Protein AF-A0A7C1U8Z0-F1 (afdb_monomer_lite)

Foldseek 3Di:
DPDPDDDPLCPDPLNVVVCVVCVVPPDDDLVVSCVVSVHDPVVSVVSVVSVVVVD

Radius of gyration: 12.09 Å; chains: 1; bounding box: 22×37×21 Å

pLDDT: mean 91.33, std 11.65, range [44.59, 98.25]

Secondary structure (DSSP, 8-state):
-------TTTTSHHHHHHHHHHTT-S---HHHHHHHHT--HHHHHHHHHHHHTT-

Structure (mmCIF, N/CA/C/O backbone):
data_AF-A0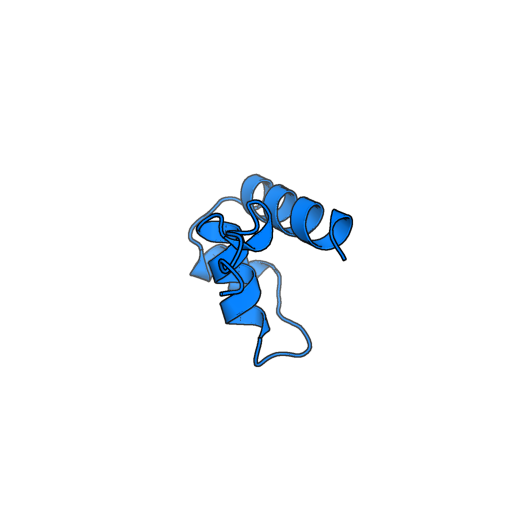A7C1U8Z0-F1
#
_entry.id   AF-A0A7C1U8Z0-F1
#
loop_
_atom_site.group_PDB
_atom_site.id
_atom_site.type_symbol
_atom_site.label_atom_id
_atom_site.label_alt_id
_atom_site.label_comp_id
_atom_site.label_asym_id
_atom_site.label_entity_id
_a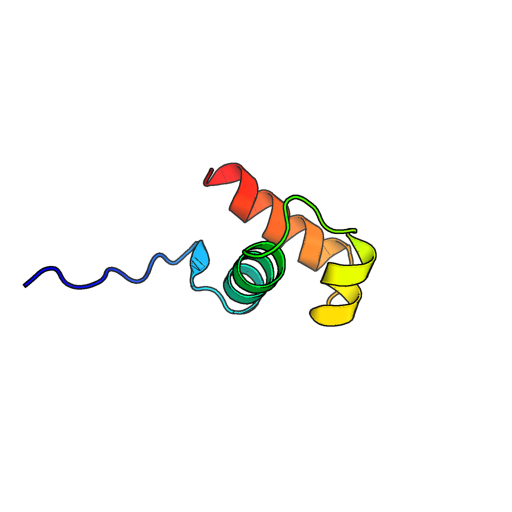tom_site.label_seq_id
_atom_site.pdbx_PDB_ins_code
_atom_site.Cartn_x
_atom_site.Cartn_y
_atom_site.Cartn_z
_atom_site.occupancy
_atom_site.B_iso_or_equiv
_atom_site.auth_seq_id
_atom_site.auth_comp_id
_atom_site.auth_asym_id
_atom_site.auth_atom_id
_atom_site.pdbx_PDB_model_num
ATOM 1 N N . MET A 1 1 ? 11.758 -29.234 8.065 1.00 44.59 1 MET A N 1
ATOM 2 C CA . MET A 1 1 ? 10.799 -28.575 7.158 1.00 44.59 1 MET A CA 1
ATOM 3 C C . MET A 1 1 ? 10.533 -27.202 7.738 1.00 44.59 1 MET A C 1
ATOM 5 O O . MET A 1 1 ? 9.988 -27.129 8.829 1.00 44.59 1 MET A O 1
ATOM 9 N N . THR A 1 2 ? 11.040 -26.140 7.118 1.00 47.72 2 THR A N 1
ATOM 10 C CA . THR A 1 2 ? 10.807 -24.768 7.584 1.00 47.72 2 THR A CA 1
ATOM 11 C C . THR A 1 2 ? 9.368 -24.409 7.246 1.00 47.72 2 THR A C 1
ATOM 13 O O . THR A 1 2 ? 9.045 -24.165 6.088 1.00 47.72 2 THR A O 1
ATOM 16 N N . THR A 1 3 ? 8.480 -24.469 8.230 1.00 54.62 3 THR A N 1
ATOM 17 C CA . THR A 1 3 ? 7.114 -23.963 8.107 1.00 54.62 3 THR A CA 1
ATOM 18 C C . THR A 1 3 ? 7.221 -22.491 7.717 1.00 54.62 3 THR A C 1
ATOM 20 O O . THR A 1 3 ? 7.717 -21.700 8.516 1.00 54.62 3 THR A O 1
ATOM 23 N N . SER A 1 4 ? 6.838 -22.127 6.487 1.00 65.19 4 SER A N 1
ATOM 24 C CA . SER A 1 4 ? 6.714 -20.722 6.090 1.00 65.19 4 SER A CA 1
ATOM 25 C C . SER A 1 4 ? 5.767 -20.047 7.072 1.00 65.19 4 SER A C 1
ATOM 27 O O . SER A 1 4 ? 4.560 -20.284 7.043 1.00 65.19 4 SER A O 1
ATOM 29 N N . ALA A 1 5 ? 6.327 -19.279 8.002 1.00 78.38 5 ALA A N 1
ATOM 30 C CA . ALA A 1 5 ? 5.543 -18.550 8.973 1.00 78.38 5 ALA A CA 1
ATOM 31 C C . ALA A 1 5 ? 4.797 -17.441 8.228 1.00 78.38 5 ALA A C 1
ATOM 33 O O . ALA A 1 5 ? 5.405 -16.638 7.520 1.00 78.38 5 ALA A O 1
ATOM 34 N N . ILE A 1 6 ? 3.473 -17.422 8.364 1.00 83.62 6 ILE A N 1
ATOM 35 C CA . ILE A 1 6 ? 2.659 -16.312 7.881 1.00 83.62 6 ILE A CA 1
ATOM 36 C C . ILE A 1 6 ? 2.978 -15.116 8.771 1.00 83.62 6 ILE A C 1
ATOM 38 O O . ILE A 1 6 ? 2.548 -15.047 9.921 1.00 83.62 6 ILE A O 1
ATOM 42 N N . ASP A 1 7 ? 3.759 -14.182 8.244 1.00 88.69 7 ASP A N 1
ATOM 43 C CA . ASP A 1 7 ? 3.994 -12.908 8.903 1.00 88.69 7 ASP A CA 1
ATOM 44 C C . ASP A 1 7 ? 2.710 -12.070 8.857 1.00 88.69 7 ASP A C 1
ATOM 46 O O . ASP A 1 7 ? 2.298 -11.573 7.807 1.00 88.69 7 ASP A O 1
ATOM 50 N N . SER A 1 8 ? 2.070 -11.928 10.016 1.00 89.19 8 SER A N 1
ATOM 51 C CA . SER A 1 8 ? 0.829 -11.172 10.171 1.00 89.19 8 SER A CA 1
ATOM 52 C C . SER A 1 8 ? 0.950 -9.702 9.770 1.00 89.19 8 SER A C 1
ATOM 54 O O . SER A 1 8 ? -0.067 -9.102 9.426 1.00 89.19 8 SER A O 1
ATOM 56 N N . VAL A 1 9 ? 2.158 -9.123 9.774 1.00 90.75 9 VAL A N 1
ATOM 57 C CA . VAL A 1 9 ? 2.408 -7.766 9.294 1.00 90.75 9 VAL A CA 1
ATOM 58 C C . VAL A 1 9 ? 2.231 -7.747 7.782 1.00 90.75 9 VAL A C 1
ATOM 60 O O . VAL A 1 9 ? 1.263 -7.162 7.312 1.00 90.75 9 VAL A O 1
ATOM 63 N N . ILE A 1 10 ? 3.041 -8.443 6.993 1.00 90.56 10 ILE A N 1
ATOM 64 C CA . ILE A 1 10 ? 2.936 -8.329 5.527 1.00 90.56 10 ILE A CA 1
ATOM 65 C C . ILE A 1 10 ? 1.713 -9.050 4.935 1.00 90.56 10 ILE A C 1
ATOM 67 O O . ILE A 1 10 ? 1.176 -8.596 3.933 1.00 90.56 10 ILE A O 1
ATOM 71 N N . HIS A 1 11 ? 1.220 -10.134 5.547 1.00 92.31 11 HIS A N 1
ATOM 72 C CA . HIS A 1 11 ? 0.186 -10.994 4.945 1.00 92.31 11 HIS A CA 1
ATOM 73 C C . HIS A 1 11 ? -1.262 -10.535 5.189 1.00 92.31 11 HIS A C 1
ATOM 75 O O . HIS A 1 11 ? -2.202 -11.236 4.809 1.00 92.31 11 HIS A O 1
ATOM 81 N N . ALA A 1 12 ? -1.490 -9.364 5.792 1.00 93.25 12 ALA A N 1
ATOM 82 C CA . ALA A 1 12 ? -2.827 -8.772 5.766 1.00 93.25 12 ALA A CA 1
ATOM 83 C C . ALA A 1 12 ? -3.145 -8.251 4.352 1.00 93.25 12 ALA A C 1
ATOM 85 O O . ALA A 1 12 ? -2.272 -7.626 3.753 1.00 93.25 12 ALA A O 1
ATOM 86 N N . PRO A 1 13 ? -4.381 -8.410 3.836 1.00 94.12 13 PRO A N 1
ATOM 87 C CA . PRO A 1 13 ? -4.697 -8.173 2.423 1.00 94.12 13 PRO A CA 1
ATOM 88 C C . PRO A 1 13 ? -4.185 -6.839 1.863 1.00 94.12 13 PRO A C 1
ATOM 90 O O . PRO A 1 13 ? -3.411 -6.833 0.911 1.00 94.12 13 PRO A O 1
ATOM 93 N N . ASN A 1 14 ? -4.525 -5.719 2.509 1.00 95.94 14 ASN A N 1
ATOM 94 C CA . ASN A 1 14 ? -4.115 -4.391 2.043 1.00 95.94 14 ASN A CA 1
ATOM 95 C C . ASN A 1 14 ? -2.595 -4.189 2.107 1.00 95.94 14 ASN A C 1
ATOM 97 O O . ASN A 1 14 ? -2.019 -3.587 1.209 1.00 95.94 14 ASN A O 1
ATOM 101 N N . ARG A 1 15 ? -1.929 -4.690 3.154 1.00 96.12 15 ARG A N 1
ATOM 102 C CA . ARG A 1 15 ? -0.475 -4.535 3.315 1.00 96.12 15 ARG A CA 1
ATOM 103 C C . ARG A 1 15 ? 0.284 -5.399 2.311 1.00 96.12 15 ARG A C 1
ATOM 105 O O . ARG A 1 15 ? 1.210 -4.902 1.682 1.00 96.12 15 ARG A O 1
ATOM 112 N N . LEU A 1 16 ? -0.195 -6.614 2.052 1.00 95.81 16 LEU A N 1
ATOM 113 C CA . LEU A 1 16 ? 0.336 -7.475 1.000 1.00 95.81 16 LEU A CA 1
ATOM 114 C C . LEU A 1 16 ? 0.187 -6.828 -0.381 1.00 95.81 16 LEU A C 1
ATOM 116 O O . LEU A 1 16 ? 1.122 -6.852 -1.174 1.00 95.81 16 LEU A O 1
ATOM 120 N N . GLN A 1 17 ? -0.969 -6.219 -0.660 1.00 95.88 17 GLN A N 1
ATOM 121 C CA . GLN A 1 17 ? -1.201 -5.488 -1.906 1.00 95.88 17 GLN A CA 1
ATOM 122 C C . GLN A 1 17 ? -0.283 -4.268 -2.040 1.00 95.88 17 GLN A C 1
ATOM 124 O O . GLN A 1 17 ? 0.272 -4.069 -3.115 1.00 95.88 17 GLN A O 1
ATOM 129 N N . ILE A 1 18 ? -0.077 -3.489 -0.971 1.00 95.75 18 ILE A N 1
ATOM 130 C CA . ILE A 1 18 ? 0.887 -2.374 -0.959 1.00 95.75 18 ILE A CA 1
ATOM 131 C C . ILE A 1 18 ? 2.292 -2.891 -1.287 1.00 95.75 18 ILE A C 1
ATOM 133 O O . ILE A 1 18 ? 2.916 -2.388 -2.217 1.00 95.75 18 ILE A O 1
ATOM 137 N N . CYS A 1 19 ? 2.763 -3.932 -0.594 1.00 94.62 19 CYS A N 1
ATOM 138 C CA . CYS A 1 19 ? 4.071 -4.531 -0.859 1.00 94.62 19 CYS A CA 1
ATOM 139 C C . CYS A 1 19 ? 4.186 -5.052 -2.300 1.00 94.62 19 CYS A C 1
ATOM 141 O O . CYS A 1 19 ? 5.208 -4.842 -2.939 1.00 94.62 19 CYS A O 1
ATOM 143 N N . ALA A 1 20 ? 3.145 -5.691 -2.839 1.00 94.75 20 ALA A N 1
ATOM 144 C CA . ALA A 1 20 ? 3.145 -6.205 -4.208 1.00 94.75 20 ALA A CA 1
ATOM 145 C C . ALA A 1 20 ? 3.153 -5.090 -5.268 1.00 94.75 20 ALA A C 1
ATOM 147 O O . ALA A 1 20 ? 3.834 -5.221 -6.282 1.00 94.75 20 ALA A O 1
ATOM 148 N N . LEU A 1 21 ? 2.420 -3.995 -5.036 1.00 94.88 21 LEU A N 1
ATOM 149 C CA . LEU A 1 21 ? 2.402 -2.824 -5.919 1.00 94.88 21 LEU A CA 1
ATOM 150 C C . LEU A 1 21 ? 3.743 -2.087 -5.918 1.00 94.88 21 LEU A C 1
ATOM 152 O O . LEU A 1 21 ? 4.158 -1.585 -6.958 1.00 94.88 21 LEU A O 1
ATOM 156 N N . LEU A 1 22 ? 4.408 -2.033 -4.762 1.00 94.19 22 LEU A N 1
ATOM 157 C CA . LEU A 1 22 ? 5.712 -1.396 -4.604 1.00 94.19 22 LEU A CA 1
ATOM 158 C C . LEU A 1 22 ? 6.879 -2.308 -4.997 1.00 94.19 22 LEU A C 1
ATOM 160 O O . LEU A 1 22 ? 7.934 -1.799 -5.328 1.00 94.19 22 LEU A O 1
ATOM 164 N N . ALA A 1 23 ? 6.719 -3.633 -5.027 1.00 94.94 23 ALA A N 1
ATOM 165 C CA . ALA A 1 23 ? 7.810 -4.562 -5.338 1.00 94.94 23 ALA A CA 1
ATOM 166 C C . ALA A 1 23 ? 8.587 -4.261 -6.645 1.00 94.94 23 ALA A C 1
ATOM 168 O O . ALA A 1 23 ? 9.809 -4.411 -6.634 1.00 94.94 23 ALA A O 1
ATOM 169 N N . PRO A 1 24 ? 7.950 -3.848 -7.764 1.00 96.19 24 PRO A N 1
ATOM 170 C CA . PRO A 1 24 ? 8.672 -3.472 -8.980 1.00 96.19 24 PRO A CA 1
ATOM 171 C C . PRO A 1 24 ? 9.064 -1.983 -9.045 1.00 96.19 24 PRO A C 1
ATOM 173 O O . PRO A 1 24 ? 9.614 -1.559 -10.060 1.00 96.19 24 PRO A O 1
ATOM 176 N N . LEU A 1 25 ? 8.754 -1.178 -8.023 1.00 94.31 25 LEU A N 1
ATOM 177 C CA . LEU A 1 25 ? 8.912 0.278 -8.017 1.00 94.31 25 LEU A CA 1
ATOM 178 C C . LEU A 1 25 ? 9.859 0.720 -6.894 1.00 94.31 25 LEU A C 1
ATOM 180 O O . LEU A 1 25 ? 9.777 0.241 -5.772 1.00 94.31 25 LEU A O 1
ATOM 184 N N . GLU A 1 26 ? 10.717 1.704 -7.156 1.00 89.06 26 GLU A N 1
ATOM 185 C CA . GLU A 1 26 ? 11.498 2.344 -6.084 1.00 89.06 26 GLU A CA 1
ATOM 186 C C . GLU A 1 26 ? 10.617 3.263 -5.220 1.00 89.06 26 GLU A C 1
ATOM 188 O O . GLU A 1 26 ? 10.803 3.384 -4.012 1.00 89.06 26 GLU A O 1
ATOM 193 N N . MET A 1 27 ? 9.617 3.893 -5.841 1.00 91.25 27 MET A N 1
ATOM 194 C CA . MET A 1 27 ? 8.668 4.792 -5.193 1.00 91.25 27 MET A CA 1
ATOM 195 C C . MET A 1 27 ? 7.337 4.813 -5.950 1.00 91.25 27 MET A C 1
ATOM 197 O O . MET A 1 27 ? 7.290 4.575 -7.158 1.00 91.25 27 MET A O 1
ATOM 201 N N . ALA A 1 28 ? 6.253 5.145 -5.249 1.00 94.88 28 ALA A N 1
ATOM 202 C CA . ALA A 1 28 ? 4.943 5.377 -5.846 1.00 94.88 28 ALA A CA 1
ATOM 203 C C . ALA A 1 28 ? 4.249 6.570 -5.186 1.00 94.88 28 ALA A C 1
ATOM 205 O O . ALA A 1 28 ? 4.465 6.868 -4.010 1.00 94.88 28 ALA A O 1
ATOM 206 N N . GLU A 1 29 ? 3.375 7.237 -5.935 1.00 96.62 29 GLU A N 1
ATOM 207 C CA . GLU A 1 29 ? 2.535 8.291 -5.380 1.00 96.62 29 GLU A CA 1
ATOM 208 C C . GLU A 1 29 ? 1.461 7.705 -4.456 1.00 96.62 29 GLU A C 1
ATOM 210 O O . GLU A 1 29 ? 0.793 6.720 -4.780 1.00 96.62 29 GLU A O 1
ATOM 215 N N . PHE A 1 30 ? 1.228 8.362 -3.319 1.00 96.75 30 PHE A N 1
ATOM 216 C CA . PHE A 1 30 ? 0.221 7.934 -2.345 1.00 96.75 30 PHE A CA 1
ATOM 217 C C . PHE A 1 30 ? -1.183 7.817 -2.962 1.00 96.75 30 PHE A C 1
ATOM 219 O O . PHE A 1 30 ? -1.924 6.887 -2.650 1.00 96.75 30 PHE A O 1
ATOM 226 N N . GLN A 1 31 ? -1.543 8.740 -3.862 1.00 97.06 31 GLN A N 1
ATOM 227 C CA . GLN A 1 31 ? -2.843 8.734 -4.540 1.00 97.06 31 GLN A CA 1
ATOM 228 C C . GLN A 1 31 ? -3.005 7.486 -5.422 1.00 97.06 31 GLN A C 1
ATOM 230 O O . GLN A 1 31 ? -4.061 6.864 -5.399 1.00 97.06 31 GLN A O 1
ATOM 235 N N . VAL A 1 32 ? -1.940 7.059 -6.113 1.00 96.25 32 VAL A N 1
ATOM 236 C CA . VAL A 1 32 ? -1.947 5.846 -6.947 1.00 96.25 32 VAL A CA 1
ATOM 237 C C . VAL A 1 32 ? -2.233 4.609 -6.100 1.00 96.25 32 VAL A C 1
ATOM 239 O O . VAL A 1 32 ? -3.091 3.804 -6.459 1.00 96.25 32 VAL A O 1
ATOM 242 N N . LEU A 1 33 ? -1.566 4.470 -4.949 1.00 96.56 33 LEU A N 1
ATOM 243 C CA . LEU A 1 33 ? -1.828 3.361 -4.028 1.00 96.56 33 LEU A CA 1
ATOM 244 C C . LEU A 1 33 ? -3.261 3.409 -3.495 1.00 96.56 33 LEU A C 1
ATOM 246 O O . LEU A 1 33 ? -3.953 2.394 -3.482 1.00 96.56 33 LEU A O 1
ATOM 250 N N . ARG A 1 34 ? -3.736 4.583 -3.081 1.00 97.44 34 ARG A N 1
ATOM 251 C CA . ARG A 1 34 ? -5.089 4.733 -2.544 1.00 97.44 34 ARG A CA 1
ATOM 252 C C . ARG A 1 34 ? -6.149 4.334 -3.561 1.00 97.44 34 ARG A C 1
ATOM 254 O O . ARG A 1 34 ? -7.062 3.579 -3.225 1.00 97.44 34 ARG A O 1
ATOM 261 N N . ASP A 1 35 ? -6.017 4.825 -4.785 1.00 96.81 35 ASP A N 1
ATOM 262 C CA . ASP A 1 35 ? -6.990 4.599 -5.845 1.00 96.81 35 ASP A CA 1
ATOM 263 C C . ASP A 1 35 ? -6.967 3.126 -6.293 1.00 96.81 35 ASP A C 1
ATOM 265 O O . ASP A 1 35 ? -8.024 2.536 -6.532 1.00 96.81 35 ASP A O 1
ATOM 269 N N . ALA A 1 36 ? -5.786 2.489 -6.302 1.00 95.88 36 ALA A N 1
ATOM 270 C CA . ALA A 1 36 ? -5.637 1.055 -6.555 1.00 95.88 36 ALA A CA 1
ATOM 271 C C 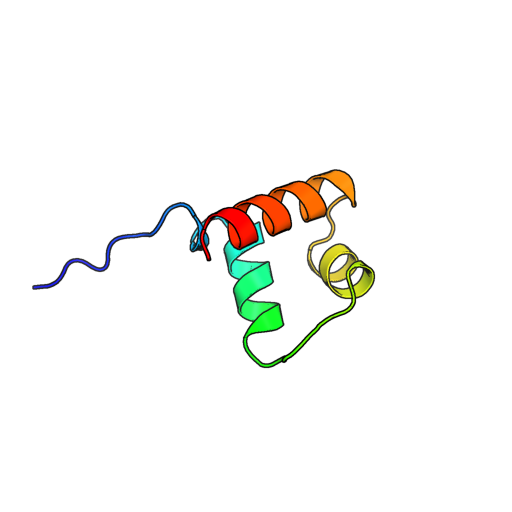. ALA A 1 36 ? -6.276 0.187 -5.454 1.00 95.88 36 ALA A C 1
ATOM 273 O O . ALA A 1 36 ? -6.956 -0.795 -5.758 1.00 95.88 36 ALA A O 1
ATOM 274 N N . LEU A 1 37 ? -6.089 0.553 -4.181 1.00 95.88 37 LEU A N 1
ATOM 275 C CA . LEU A 1 37 ? -6.635 -0.181 -3.034 1.00 95.88 37 LEU A CA 1
ATOM 276 C C . LEU A 1 37 ?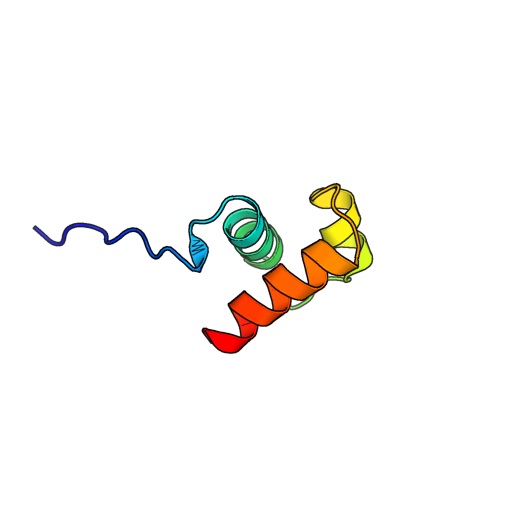 -8.109 0.143 -2.737 1.00 95.88 37 LEU A C 1
ATOM 278 O O . LEU A 1 37 ? -8.755 -0.610 -2.010 1.00 95.88 37 LEU A O 1
ATOM 282 N N . LYS A 1 38 ? -8.655 1.236 -3.287 1.00 96.88 38 LYS A N 1
ATOM 283 C CA . LYS A 1 38 ? -10.027 1.722 -3.037 1.00 96.88 38 LYS A CA 1
ATOM 284 C C . LYS A 1 38 ? -10.328 1.928 -1.547 1.00 96.88 38 LYS A C 1
ATOM 286 O O . LYS A 1 38 ? -11.410 1.597 -1.061 1.00 96.88 38 LYS A O 1
ATOM 291 N N . VAL A 1 39 ? -9.362 2.481 -0.821 1.00 96.25 39 VAL A N 1
ATOM 292 C CA . VAL A 1 39 ? -9.473 2.809 0.610 1.00 96.25 39 VAL A CA 1
ATOM 293 C C . VAL A 1 39 ? -9.412 4.320 0.827 1.00 96.25 39 VAL A C 1
ATOM 295 O O . VAL A 1 39 ? -9.023 5.066 -0.064 1.00 96.25 39 VAL A O 1
ATOM 298 N N . SER A 1 40 ? -9.784 4.795 2.016 1.00 98.06 40 SER A N 1
ATOM 299 C CA . SER A 1 40 ? -9.575 6.201 2.377 1.00 98.06 40 SER A CA 1
ATOM 300 C C . SER A 1 40 ? -8.100 6.494 2.665 1.00 98.06 40 SER A C 1
ATOM 302 O O . SER A 1 40 ? -7.350 5.605 3.078 1.00 98.06 40 SER A O 1
ATOM 304 N N . ASP A 1 41 ? -7.712 7.768 2.567 1.00 98.25 41 ASP A N 1
ATOM 305 C CA . ASP A 1 41 ? -6.382 8.260 2.954 1.00 98.25 41 ASP A CA 1
ATOM 306 C C . ASP A 1 41 ? -6.006 7.795 4.369 1.00 98.25 41 ASP A C 1
ATOM 308 O O . ASP A 1 41 ? -4.936 7.237 4.590 1.00 98.25 41 ASP A O 1
ATOM 312 N N . SER A 1 42 ? -6.930 7.922 5.327 1.00 97.81 42 SER A N 1
ATOM 313 C CA . SER A 1 42 ? -6.703 7.526 6.722 1.00 97.81 42 SER A CA 1
ATOM 314 C C . SER A 1 42 ? -6.447 6.027 6.914 1.00 97.81 42 SER A C 1
ATOM 316 O O . SER A 1 42 ? -5.726 5.645 7.836 1.00 97.81 42 SER A O 1
ATOM 318 N N . VAL A 1 43 ? -7.037 5.169 6.078 1.00 97.62 43 VAL A N 1
ATOM 319 C CA . VAL A 1 43 ? -6.816 3.718 6.118 1.00 97.62 43 VAL A CA 1
ATOM 320 C C . VAL A 1 43 ? -5.470 3.384 5.485 1.00 97.62 43 VAL A C 1
ATOM 322 O O . VAL A 1 43 ? -4.692 2.642 6.086 1.00 97.62 43 VAL A O 1
ATOM 325 N N . LEU A 1 44 ? -5.154 3.977 4.330 1.00 98.00 44 LEU A N 1
ATOM 326 C CA . LEU A 1 44 ? -3.867 3.775 3.670 1.00 98.00 44 LEU A CA 1
ATOM 327 C C . LEU A 1 44 ? -2.700 4.236 4.555 1.00 98.00 44 LEU A C 1
ATOM 329 O O . LEU A 1 44 ? -1.764 3.467 4.755 1.00 98.00 44 LEU A O 1
ATOM 333 N N . SER A 1 45 ? -2.781 5.422 5.168 1.00 98.06 45 SER A N 1
ATOM 334 C CA . SER A 1 45 ? -1.735 5.922 6.072 1.00 98.06 45 SER A CA 1
ATOM 335 C C . SER A 1 45 ? -1.484 4.990 7.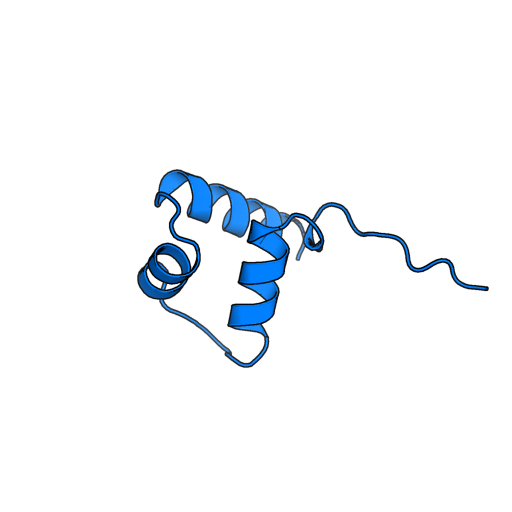257 1.00 98.06 45 SER A C 1
ATOM 337 O O . SER A 1 45 ? -0.339 4.803 7.651 1.00 98.06 45 SER A O 1
ATOM 339 N N . LYS A 1 46 ? -2.528 4.366 7.822 1.00 97.62 46 LYS A N 1
ATOM 340 C CA . LYS A 1 46 ? -2.363 3.384 8.909 1.00 97.62 46 LYS A CA 1
ATOM 341 C C . LYS A 1 46 ? -1.637 2.128 8.438 1.00 97.62 46 LYS A C 1
ATOM 343 O O . LYS A 1 46 ? -0.823 1.593 9.182 1.00 97.62 46 LYS A O 1
ATOM 348 N N . HIS A 1 47 ? -1.943 1.650 7.234 1.00 97.12 47 HIS A N 1
ATOM 349 C CA . HIS A 1 47 ? -1.270 0.486 6.666 1.00 97.12 47 HIS A CA 1
ATOM 350 C C . HIS A 1 47 ? 0.191 0.776 6.327 1.00 97.12 47 HIS A C 1
ATOM 352 O O . HIS A 1 47 ? 1.037 -0.034 6.686 1.00 97.12 47 HIS A O 1
ATOM 358 N N . ILE A 1 48 ? 0.479 1.923 5.700 1.00 95.88 48 ILE A N 1
ATOM 359 C CA . ILE A 1 48 ? 1.851 2.362 5.404 1.00 95.88 48 ILE A CA 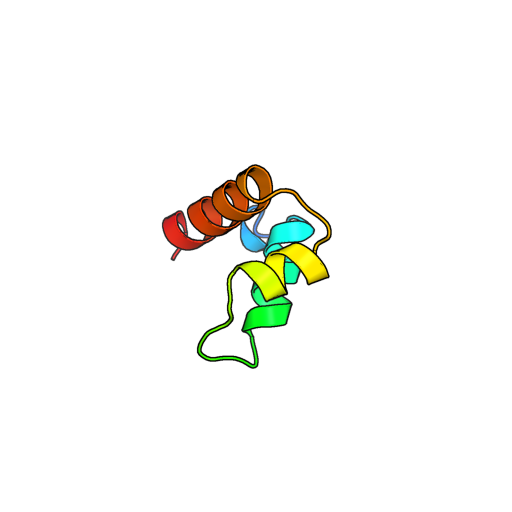1
ATOM 360 C C . ILE A 1 48 ? 2.642 2.505 6.700 1.00 95.88 48 ILE A C 1
ATOM 362 O O . ILE A 1 48 ? 3.683 1.879 6.829 1.00 95.88 48 ILE A O 1
ATOM 366 N N . LYS A 1 49 ? 2.101 3.208 7.703 1.00 96.75 49 LYS A N 1
ATOM 367 C CA . LYS A 1 49 ? 2.776 3.377 8.993 1.00 96.75 49 LYS A CA 1
ATOM 368 C C . LYS A 1 49 ? 3.117 2.042 9.662 1.00 96.75 49 LYS A C 1
ATOM 370 O O . LYS A 1 49 ? 4.209 1.886 10.182 1.00 96.75 49 LYS A O 1
ATOM 375 N N . GLN A 1 50 ? 2.205 1.067 9.632 1.00 95.94 50 GLN A N 1
ATOM 376 C CA . GLN A 1 50 ? 2.481 -0.270 10.176 1.00 95.94 50 GLN A CA 1
ATOM 377 C C . GLN A 1 50 ? 3.570 -1.022 9.406 1.00 95.94 50 GLN A C 1
ATOM 379 O O . GLN A 1 50 ? 4.267 -1.836 10.001 1.00 95.94 50 GLN A O 1
ATOM 384 N N . LEU A 1 51 ? 3.674 -0.805 8.092 1.00 94.75 51 LEU A N 1
ATOM 385 C CA . LEU A 1 51 ? 4.742 -1.383 7.280 1.00 94.75 51 LEU A CA 1
ATOM 386 C C . LEU A 1 51 ? 6.085 -0.710 7.588 1.00 94.75 51 LEU A C 1
ATOM 388 O O . LEU A 1 51 ? 7.051 -1.421 7.822 1.00 94.75 51 LEU A O 1
ATOM 392 N N . GLU A 1 52 ? 6.122 0.622 7.674 1.00 94.62 52 GLU A N 1
ATOM 393 C CA . GLU A 1 52 ? 7.321 1.393 8.048 1.00 94.62 52 GLU A CA 1
ATOM 394 C C . GLU A 1 52 ? 7.816 1.049 9.462 1.00 94.62 52 GLU A C 1
ATOM 396 O O . GLU A 1 52 ? 9.010 0.913 9.694 1.00 94.62 52 GLU A O 1
ATOM 401 N N . GLU A 1 53 ? 6.910 0.862 10.427 1.00 95.56 53 GLU A N 1
ATOM 402 C CA . GLU A 1 53 ? 7.268 0.439 11.791 1.00 95.56 53 GLU A CA 1
ATOM 403 C C . GLU A 1 53 ? 7.882 -0.973 11.838 1.00 95.56 53 GLU A C 1
ATOM 405 O O . GLU A 1 53 ? 8.533 -1.325 12.824 1.00 95.56 53 GLU A O 1
ATOM 410 N N . ALA A 1 54 ? 7.677 -1.782 10.796 1.00 92.62 54 ALA A N 1
ATOM 411 C CA . ALA A 1 54 ? 8.214 -3.132 10.685 1.00 92.62 54 ALA A CA 1
ATOM 412 C C . ALA A 1 54 ? 9.529 -3.221 9.883 1.00 92.62 54 ALA A C 1
ATOM 414 O O . ALA A 1 54 ? 10.154 -4.286 9.920 1.00 92.62 54 ALA A O 1
ATOM 415 N N . GLY A 1 55 ? 9.958 -2.153 9.190 1.00 80.31 55 GLY A N 1
ATOM 416 C CA . GLY A 1 55 ? 11.181 -2.134 8.373 1.00 80.31 55 GLY A CA 1
ATOM 417 C C . GLY A 1 55 ? 11.489 -0.794 7.721 1.00 80.31 55 GLY A C 1
ATOM 418 O O . GLY A 1 55 ? 10.762 -0.438 6.768 1.00 80.31 55 GLY A O 1
#

Sequence (55 aa):
MTTSAIDSVIHAPNRLQICALLAPLEMAEFQVLRDALKVSDSVLSKHIKQLEEAG